Protein AF-A0A368TJB3-F1 (afdb_monomer_lite)

Sequence (77 aa):
MPRLTAKEELKNYTAPTLVLGGEKDIFFPAEKIIPRAKEIIPNLIAAECLKGEGNFPAIRDLTYINERILRFLKDTI

Structure (mmCIF, N/CA/C/O backbone):
data_AF-A0A368TJB3-F1
#
_entry.id   AF-A0A368TJB3-F1
#
loop_
_atom_site.group_PDB
_atom_site.id
_atom_site.type_symbol
_atom_site.label_atom_id
_atom_site.label_alt_id
_atom_site.label_comp_id
_atom_site.label_asym_id
_atom_site.label_entity_id
_atom_site.label_seq_id
_atom_site.pdbx_PDB_ins_code
_atom_site.Cartn_x
_atom_site.Cartn_y
_atom_site.Cartn_z
_atom_site.occupancy
_atom_site.B_iso_or_equiv
_atom_site.auth_seq_id
_atom_site.auth_comp_id
_atom_site.auth_asym_id
_atom_site.auth_atom_id
_atom_site.pdbx_PDB_model_num
ATOM 1 N N . MET A 1 1 ? 16.634 -10.382 6.414 1.00 67.19 1 MET A N 1
ATOM 2 C CA . MET A 1 1 ? 15.196 -10.209 6.111 1.00 67.19 1 MET A CA 1
ATOM 3 C C . MET A 1 1 ? 14.481 -9.838 7.402 1.00 67.19 1 MET A C 1
ATOM 5 O O . MET A 1 1 ? 14.814 -10.449 8.414 1.00 67.19 1 MET A O 1
ATOM 9 N N . PRO A 1 2 ? 13.580 -8.840 7.409 1.00 75.12 2 PRO A N 1
ATOM 10 C CA . PRO A 1 2 ? 12.785 -8.519 8.593 1.00 75.12 2 PRO A CA 1
ATOM 11 C C . PRO A 1 2 ? 11.856 -9.686 8.963 1.00 75.12 2 PRO A C 1
ATOM 13 O O . PRO A 1 2 ? 11.504 -10.503 8.110 1.00 75.12 2 PRO A O 1
ATOM 16 N N . ARG A 1 3 ? 11.465 -9.775 10.240 1.00 88.31 3 ARG A N 1
ATOM 17 C CA . ARG A 1 3 ? 10.447 -10.731 10.699 1.00 88.31 3 ARG A CA 1
ATOM 18 C C . ARG A 1 3 ? 9.119 -10.418 10.002 1.00 88.31 3 ARG A C 1
ATOM 20 O O . ARG A 1 3 ? 8.715 -9.261 9.948 1.00 88.31 3 ARG A O 1
ATOM 27 N N . LEU A 1 4 ? 8.437 -11.451 9.512 1.00 86.06 4 LEU A N 1
ATOM 28 C CA . LEU A 1 4 ? 7.083 -11.316 8.977 1.00 86.06 4 LEU A CA 1
ATOM 29 C C . LEU A 1 4 ? 6.080 -11.129 10.117 1.00 86.06 4 LEU A C 1
ATOM 31 O O . LEU A 1 4 ? 6.111 -11.871 11.100 1.00 86.06 4 LEU A O 1
ATOM 35 N N . THR A 1 5 ? 5.180 -10.165 9.954 1.00 86.56 5 THR A N 1
ATOM 36 C CA . THR A 1 5 ? 4.083 -9.912 10.891 1.00 86.56 5 THR A CA 1
ATOM 37 C C . THR A 1 5 ? 2.950 -10.923 10.696 1.00 86.56 5 THR A C 1
ATOM 39 O O . THR A 1 5 ? 2.569 -11.246 9.568 1.00 86.56 5 THR A O 1
ATOM 42 N N . ALA A 1 6 ? 2.379 -11.408 11.796 1.00 90.06 6 ALA A N 1
ATOM 43 C CA . ALA A 1 6 ? 1.193 -12.254 11.814 1.00 90.06 6 ALA A CA 1
ATOM 44 C C . ALA A 1 6 ? -0.101 -11.425 11.894 1.00 90.06 6 ALA A C 1
ATOM 46 O O . ALA A 1 6 ? -0.132 -10.330 12.448 1.00 90.06 6 ALA A O 1
ATOM 47 N N . LYS A 1 7 ? -1.215 -11.986 11.401 1.00 93.00 7 LYS A N 1
ATOM 48 C CA . LYS A 1 7 ? -2.547 -11.347 11.452 1.00 93.00 7 LYS A CA 1
ATOM 49 C C . LYS A 1 7 ? -2.934 -10.907 12.870 1.00 93.00 7 LYS A C 1
ATOM 51 O O . LYS A 1 7 ? -3.421 -9.799 13.058 1.00 93.00 7 LYS A O 1
ATOM 56 N N . GLU A 1 8 ? -2.660 -11.751 13.864 1.00 95.44 8 GLU A N 1
ATOM 57 C CA . GLU A 1 8 ? -2.981 -11.471 15.269 1.00 95.44 8 GLU A CA 1
ATOM 58 C C . GLU A 1 8 ? -2.222 -10.280 15.858 1.00 95.44 8 GLU A C 1
ATOM 60 O O . GLU A 1 8 ? -2.716 -9.646 16.787 1.00 95.44 8 GLU A O 1
ATOM 65 N N . GLU A 1 9 ? -1.054 -9.942 15.312 1.00 93.88 9 GLU A N 1
ATOM 66 C CA . GLU A 1 9 ? -0.279 -8.775 15.745 1.00 93.88 9 GLU A CA 1
ATOM 67 C C . GLU A 1 9 ? -0.890 -7.467 15.223 1.00 93.88 9 GLU A C 1
ATOM 69 O O . GLU A 1 9 ? -0.723 -6.420 15.841 1.00 93.88 9 GLU A O 1
ATOM 74 N N . LEU A 1 10 ? -1.641 -7.525 14.117 1.00 95.12 10 LEU A N 1
ATOM 75 C CA . LEU A 1 10 ? -2.272 -6.360 13.490 1.00 95.12 10 LEU A CA 1
ATOM 76 C C . LEU A 1 10 ? -3.719 -6.131 13.928 1.00 95.12 10 LEU A C 1
ATOM 78 O O . LEU A 1 10 ? -4.276 -5.084 13.619 1.00 95.12 10 LEU A O 1
ATOM 82 N N . LYS A 1 11 ? -4.338 -7.051 14.679 1.00 95.12 11 LYS A N 1
ATOM 83 C CA . LYS A 1 11 ? -5.769 -6.951 15.027 1.00 95.12 11 LYS A CA 1
ATOM 84 C C . LYS A 1 11 ? -6.158 -5.662 15.760 1.00 95.12 11 LYS A C 1
ATOM 86 O O . LYS A 1 11 ? -7.277 -5.192 15.607 1.00 95.12 11 LYS A O 1
ATOM 91 N N . ASN A 1 12 ? -5.228 -5.102 16.536 1.00 96.38 12 ASN A N 1
ATOM 92 C CA . ASN A 1 12 ? -5.413 -3.866 17.301 1.00 96.38 12 ASN A CA 1
ATOM 93 C C . ASN A 1 12 ? -4.671 -2.673 16.675 1.00 96.38 12 ASN A C 1
ATOM 95 O O . ASN A 1 12 ? -4.589 -1.609 17.284 1.00 96.38 12 ASN A O 1
ATOM 99 N N . TYR A 1 13 ? -4.093 -2.841 15.484 1.00 96.19 13 TYR A N 1
ATOM 100 C CA . TYR A 1 13 ? -3.433 -1.764 14.763 1.00 96.19 13 TYR A CA 1
ATOM 101 C C . TYR A 1 13 ? -4.486 -0.915 14.045 1.00 96.19 13 TYR A C 1
ATOM 103 O O . TYR A 1 13 ? -5.032 -1.301 13.013 1.00 96.19 13 TYR A O 1
ATOM 111 N N . THR A 1 14 ? -4.799 0.237 14.633 1.00 95.62 14 THR A N 1
ATOM 112 C CA . THR A 1 14 ? -5.890 1.120 14.191 1.00 95.62 14 THR A CA 1
ATOM 113 C C . THR A 1 14 ? -5.411 2.378 13.472 1.00 95.62 14 THR A C 1
ATOM 115 O O . THR A 1 14 ? -6.240 3.189 13.061 1.00 95.62 14 THR A O 1
ATOM 118 N N . ALA A 1 15 ? -4.101 2.564 13.293 1.00 96.31 15 ALA A N 1
ATOM 119 C CA . ALA A 1 15 ? -3.584 3.724 12.576 1.00 96.31 15 ALA A CA 1
ATOM 120 C C . ALA A 1 15 ? -3.985 3.668 11.087 1.00 96.31 15 ALA A C 1
ATOM 122 O O . ALA A 1 15 ? -3.932 2.586 10.490 1.00 96.31 15 ALA A O 1
ATOM 123 N N . PRO A 1 16 ? -4.359 4.805 10.468 1.00 97.44 16 PRO A N 1
ATOM 124 C CA . PRO A 1 16 ? -4.553 4.877 9.026 1.00 97.44 16 PRO A CA 1
ATOM 125 C C . PRO A 1 16 ? -3.330 4.317 8.299 1.00 97.44 16 PRO A C 1
ATOM 127 O O . PRO A 1 16 ? -2.196 4.644 8.650 1.00 97.44 16 PRO A O 1
ATOM 130 N N . THR A 1 17 ? -3.551 3.464 7.299 1.00 97.62 17 THR A N 1
ATOM 131 C CA . THR A 1 17 ? -2.463 2.766 6.600 1.00 97.62 17 THR A CA 1
ATOM 132 C C . THR A 1 17 ? -2.582 2.877 5.086 1.00 97.62 17 THR A C 1
ATOM 134 O O . THR A 1 17 ? -3.646 2.634 4.515 1.00 97.62 17 THR A O 1
ATOM 137 N N . LEU A 1 18 ? -1.457 3.179 4.437 1.00 98.19 18 LEU A N 1
ATOM 138 C CA . LEU A 1 18 ? -1.253 3.083 2.994 1.00 98.19 18 LEU A CA 1
ATOM 139 C C . LEU A 1 18 ? -0.259 1.953 2.701 1.00 98.19 18 LEU A C 1
ATOM 141 O O . LEU A 1 18 ? 0.832 1.931 3.266 1.00 98.19 18 LEU A O 1
ATOM 145 N N . VAL A 1 19 ? -0.610 1.049 1.785 1.00 97.88 19 VAL A N 1
ATOM 146 C CA . VAL A 1 19 ? 0.299 0.011 1.272 1.00 97.88 19 VAL A CA 1
ATOM 147 C C . VAL A 1 19 ? 0.641 0.299 -0.188 1.00 97.88 19 VAL A C 1
ATOM 149 O O . VAL A 1 19 ? -0.244 0.344 -1.036 1.00 97.88 19 VAL A O 1
ATOM 152 N N . LEU A 1 20 ? 1.928 0.453 -0.497 1.00 97.88 20 LEU A N 1
ATOM 153 C CA . LEU A 1 20 ? 2.438 0.558 -1.866 1.00 97.88 20 LEU A CA 1
ATOM 154 C C . LEU A 1 20 ? 3.298 -0.675 -2.156 1.00 97.88 20 LEU A C 1
ATOM 156 O O . LEU A 1 20 ? 4.239 -0.946 -1.414 1.00 97.88 20 LEU A O 1
ATOM 160 N N . GLY A 1 21 ? 2.968 -1.430 -3.203 1.00 97.31 21 GLY A N 1
ATOM 161 C CA . GLY A 1 21 ? 3.694 -2.643 -3.589 1.00 97.31 21 GLY A CA 1
ATOM 162 C C . GLY A 1 21 ? 4.155 -2.606 -5.040 1.00 97.31 21 GLY A 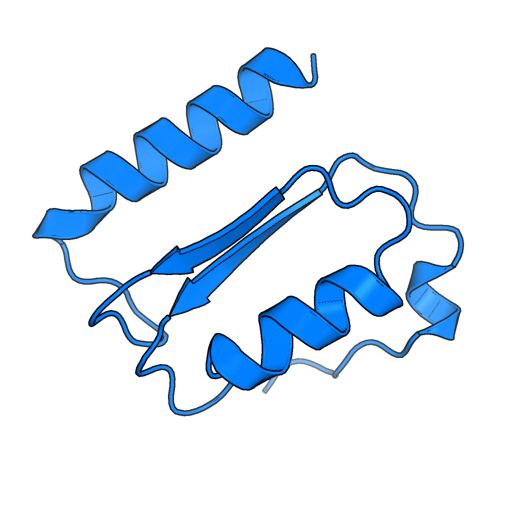C 1
ATOM 163 O O . GLY A 1 21 ? 3.367 -2.249 -5.913 1.00 97.31 21 GLY A O 1
ATOM 164 N N . GLY A 1 22 ? 5.392 -3.020 -5.315 1.00 98.12 22 GLY A N 1
ATOM 165 C CA . GLY A 1 22 ? 5.907 -3.162 -6.680 1.00 98.12 22 GLY A CA 1
ATOM 166 C C . GLY A 1 22 ? 5.317 -4.376 -7.405 1.00 98.12 22 GLY A C 1
ATOM 167 O O . GLY A 1 22 ? 5.272 -5.478 -6.856 1.00 98.12 22 GLY A O 1
ATOM 168 N N . GLU A 1 23 ? 4.860 -4.199 -8.647 1.00 97.94 23 GLU A N 1
ATOM 169 C CA . GLU A 1 23 ? 4.371 -5.299 -9.496 1.00 97.94 23 GLU A CA 1
ATOM 170 C C . GLU A 1 23 ? 5.435 -6.384 -9.725 1.00 97.94 23 GLU A C 1
ATOM 172 O O . GLU A 1 23 ? 5.120 -7.570 -9.737 1.00 97.94 23 GLU A O 1
ATOM 177 N N . LYS A 1 24 ? 6.695 -5.973 -9.883 1.00 97.12 24 LYS A N 1
ATOM 178 C CA . LYS A 1 24 ? 7.854 -6.828 -10.168 1.00 97.12 24 LYS A CA 1
ATOM 179 C C . LYS A 1 24 ? 8.739 -7.054 -8.940 1.00 97.12 24 LYS A C 1
ATOM 181 O O . LYS A 1 24 ? 9.907 -7.416 -9.082 1.00 97.12 24 LYS A O 1
ATOM 186 N N . ASP A 1 25 ? 8.228 -6.796 -7.738 1.00 96.50 25 ASP A N 1
ATOM 187 C CA . ASP A 1 25 ? 8.967 -7.065 -6.507 1.00 96.50 25 ASP A CA 1
ATOM 188 C C . ASP A 1 25 ? 9.167 -8.581 -6.334 1.00 96.50 25 ASP A C 1
ATOM 190 O O . ASP A 1 25 ? 8.210 -9.348 -6.245 1.00 96.50 25 ASP A O 1
ATOM 194 N N . ILE A 1 26 ? 10.430 -9.018 -6.304 1.00 94.88 26 ILE A N 1
ATOM 195 C CA . ILE A 1 26 ? 10.804 -10.435 -6.193 1.00 94.88 26 ILE A CA 1
ATOM 196 C C . ILE A 1 26 ? 10.622 -10.998 -4.779 1.00 94.88 26 ILE A C 1
ATO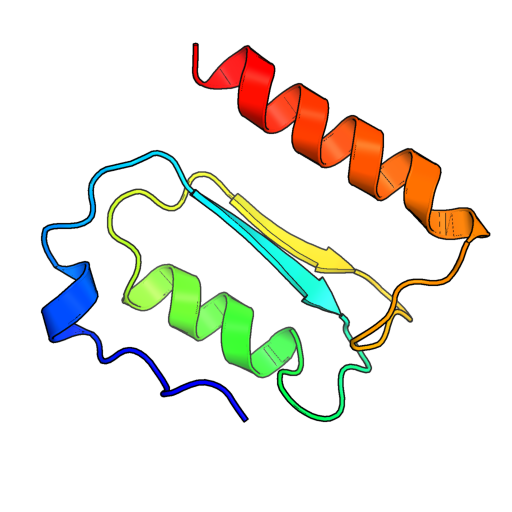M 198 O O . ILE A 1 26 ? 10.542 -12.213 -4.609 1.00 94.88 26 ILE A O 1
ATOM 202 N N . PHE A 1 27 ? 10.580 -10.134 -3.766 1.00 92.75 27 PHE A N 1
ATOM 203 C CA . PHE A 1 27 ? 10.442 -10.519 -2.366 1.00 92.75 27 PHE A CA 1
ATOM 204 C C . PHE A 1 27 ? 8.982 -10.431 -1.921 1.00 92.75 27 PHE A C 1
ATOM 206 O O . PHE A 1 27 ? 8.478 -11.344 -1.265 1.00 92.75 27 PHE A O 1
ATOM 213 N N . PHE A 1 28 ? 8.297 -9.354 -2.311 1.00 92.56 28 PHE A N 1
ATOM 214 C CA . PHE A 1 28 ? 6.948 -9.019 -1.852 1.00 92.56 28 PHE A CA 1
ATOM 215 C C . PHE A 1 28 ? 6.061 -8.521 -3.009 1.00 92.56 28 PHE A C 1
ATOM 217 O O . PHE A 1 28 ? 5.628 -7.368 -3.006 1.00 92.56 28 PHE A O 1
ATOM 224 N N . PRO A 1 29 ? 5.759 -9.371 -4.008 1.00 95.25 29 PRO A N 1
ATOM 225 C CA . PRO A 1 29 ? 5.037 -8.950 -5.206 1.00 95.25 29 PRO A CA 1
ATOM 226 C C . PRO A 1 29 ? 3.649 -8.397 -4.864 1.00 95.25 29 PRO A C 1
ATOM 228 O O . PRO A 1 29 ? 2.884 -9.016 -4.111 1.00 95.25 29 PRO A O 1
ATOM 231 N N . ALA A 1 30 ? 3.309 -7.246 -5.455 1.00 97.81 30 ALA A N 1
ATOM 232 C CA . ALA A 1 30 ? 2.067 -6.509 -5.203 1.00 97.81 30 ALA A CA 1
ATOM 233 C C . ALA A 1 30 ? 0.808 -7.383 -5.303 1.00 97.81 30 ALA A C 1
ATOM 235 O O . ALA A 1 30 ? -0.097 -7.267 -4.476 1.00 97.81 30 ALA A O 1
ATOM 236 N N . GLU A 1 31 ? 0.770 -8.294 -6.280 1.00 97.50 31 GLU A N 1
ATOM 237 C CA . GLU A 1 31 ? -0.350 -9.215 -6.507 1.00 97.50 31 GLU A CA 1
ATOM 238 C C . GLU A 1 31 ? -0.643 -10.122 -5.299 1.00 97.50 31 GLU A C 1
ATOM 240 O O . GLU A 1 31 ? -1.786 -10.524 -5.102 1.00 97.50 31 GLU A O 1
ATOM 245 N N . LYS A 1 32 ? 0.366 -10.415 -4.465 1.00 96.06 32 LYS A N 1
ATOM 246 C CA . LYS A 1 32 ? 0.221 -11.236 -3.255 1.00 96.06 32 LYS A CA 1
ATOM 247 C C . LYS A 1 32 ? -0.030 -10.378 -2.023 1.00 96.06 32 LYS A C 1
ATOM 249 O O . LYS A 1 32 ? -0.887 -10.714 -1.204 1.00 96.06 32 LYS A O 1
ATOM 254 N N . ILE A 1 33 ? 0.706 -9.275 -1.876 1.00 95.12 33 ILE A N 1
ATOM 255 C CA . ILE A 1 33 ? 0.635 -8.469 -0.652 1.00 95.12 33 ILE A CA 1
ATOM 256 C C . ILE A 1 33 ? -0.616 -7.595 -0.580 1.00 95.12 33 ILE A C 1
ATOM 258 O O . ILE A 1 33 ? -1.146 -7.417 0.511 1.00 95.12 33 ILE A O 1
ATOM 262 N N . ILE A 1 34 ? -1.140 -7.092 -1.703 1.00 97.81 34 ILE A N 1
ATOM 263 C CA . ILE A 1 34 ? -2.313 -6.203 -1.693 1.00 97.81 34 ILE A CA 1
ATOM 264 C C . ILE A 1 34 ? -3.580 -6.936 -1.227 1.00 97.81 34 ILE A C 1
ATOM 266 O O . ILE A 1 34 ? -4.254 -6.416 -0.334 1.00 97.81 34 ILE A O 1
ATOM 270 N N . PRO A 1 35 ? -3.930 -8.131 -1.753 1.00 97.62 35 PRO A N 1
ATOM 271 C CA . PRO A 1 35 ? -5.071 -8.885 -1.236 1.00 97.62 35 PRO A CA 1
ATOM 272 C C . PRO A 1 35 ? -4.909 -9.227 0.244 1.00 97.62 35 PRO A C 1
ATOM 274 O O . PRO A 1 35 ? -5.849 -9.075 1.020 1.00 97.62 35 PRO A O 1
ATOM 277 N N . ARG A 1 36 ? -3.697 -9.622 0.656 1.00 95.88 36 ARG A N 1
ATOM 278 C CA . ARG A 1 36 ? -3.420 -9.964 2.051 1.00 95.88 36 ARG A CA 1
ATOM 279 C C . ARG A 1 36 ? -3.543 -8.755 2.977 1.00 95.88 36 ARG A C 1
ATOM 281 O O . ARG A 1 36 ? -4.137 -8.885 4.040 1.00 95.88 36 ARG A O 1
ATOM 288 N N . ALA A 1 37 ? -3.038 -7.590 2.576 1.00 96.38 37 ALA A N 1
ATOM 289 C CA . ALA A 1 37 ? -3.159 -6.342 3.325 1.00 96.38 37 ALA A CA 1
ATOM 290 C C . ALA A 1 37 ? -4.627 -5.987 3.595 1.00 96.38 37 ALA A C 1
ATOM 292 O O . ALA A 1 37 ? -4.977 -5.687 4.733 1.00 96.38 37 ALA A O 1
ATOM 293 N N . LYS A 1 38 ? -5.494 -6.110 2.579 1.00 96.38 38 LYS A N 1
ATOM 294 C CA . LYS A 1 38 ? -6.947 -5.891 2.707 1.00 96.38 38 LYS A CA 1
ATOM 295 C C . LYS A 1 38 ? -7.619 -6.840 3.700 1.00 96.38 38 LYS A C 1
ATOM 297 O O . LYS A 1 38 ? -8.650 -6.497 4.261 1.00 96.38 38 LYS A O 1
ATOM 302 N N . GLU A 1 39 ? -7.056 -8.027 3.907 1.00 95.69 39 GLU A N 1
ATOM 303 C CA . GLU A 1 39 ? -7.600 -9.024 4.831 1.00 95.69 39 GLU A CA 1
ATOM 304 C C . GLU A 1 39 ? -7.149 -8.813 6.287 1.00 95.69 39 GLU A C 1
ATOM 306 O O . GLU A 1 39 ? -7.854 -9.222 7.212 1.00 95.69 39 GLU A O 1
ATOM 311 N N . ILE A 1 40 ? -5.957 -8.244 6.512 1.00 95.62 40 ILE A N 1
ATOM 312 C CA . ILE A 1 40 ? -5.320 -8.255 7.843 1.00 95.62 40 ILE A CA 1
ATOM 313 C C . ILE A 1 40 ? -5.054 -6.887 8.460 1.00 95.62 40 ILE A C 1
ATOM 315 O O . ILE A 1 40 ? -4.759 -6.847 9.649 1.00 95.62 40 ILE A O 1
ATOM 319 N N . ILE A 1 41 ? -5.109 -5.797 7.692 1.00 96.69 41 ILE A N 1
ATOM 320 C CA . ILE A 1 41 ? -4.882 -4.439 8.198 1.00 96.69 41 ILE A CA 1
ATOM 321 C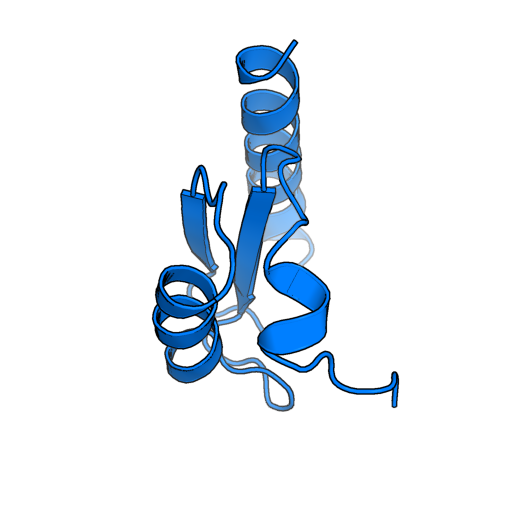 C . ILE A 1 41 ? -6.254 -3.804 8.471 1.00 96.69 41 ILE A C 1
ATOM 323 O O . ILE A 1 41 ? -6.958 -3.489 7.511 1.00 96.69 41 ILE A O 1
ATOM 327 N N . PRO A 1 42 ? -6.654 -3.602 9.743 1.00 96.06 42 PRO A N 1
ATOM 328 C CA . PRO A 1 42 ? -8.007 -3.151 10.07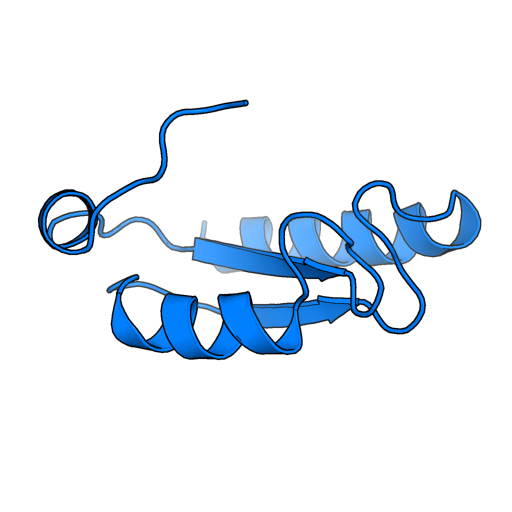4 1.00 96.06 42 PRO A CA 1
ATOM 329 C C . PRO A 1 42 ? -8.356 -1.763 9.526 1.00 96.06 42 PRO A C 1
ATOM 331 O O . PRO A 1 42 ? -9.477 -1.550 9.077 1.00 96.06 42 PRO A O 1
ATOM 334 N N . ASN A 1 43 ? -7.400 -0.828 9.546 1.00 96.44 43 ASN A N 1
ATOM 335 C CA . ASN A 1 43 ? -7.579 0.542 9.054 1.00 96.44 43 ASN A CA 1
ATOM 336 C C . ASN A 1 43 ? -6.753 0.804 7.782 1.00 96.44 43 ASN A C 1
ATOM 338 O O . ASN A 1 43 ? -5.902 1.698 7.716 1.00 96.44 43 ASN A O 1
ATOM 342 N N . LEU A 1 44 ? -6.965 -0.037 6.768 1.00 97.38 44 LEU A N 1
ATOM 343 C CA . LEU A 1 44 ? -6.348 0.134 5.458 1.00 97.38 44 LEU A CA 1
ATOM 344 C C . LEU A 1 44 ? -7.102 1.197 4.651 1.00 97.38 44 LEU A C 1
ATOM 346 O O . LEU A 1 44 ? -8.176 0.932 4.116 1.00 97.38 44 LEU A O 1
ATOM 350 N N . ILE A 1 45 ? -6.508 2.381 4.517 1.00 97.88 45 ILE A N 1
ATOM 351 C CA . ILE A 1 45 ? -7.081 3.489 3.741 1.00 97.88 45 ILE A CA 1
ATOM 352 C C . ILE A 1 45 ? -6.931 3.235 2.244 1.00 97.88 45 ILE A C 1
ATOM 354 O O . ILE A 1 45 ? -7.846 3.488 1.464 1.00 97.88 45 ILE A O 1
ATOM 358 N N . ALA A 1 46 ? -5.767 2.733 1.828 1.00 97.44 46 ALA A N 1
ATOM 359 C CA . ALA A 1 46 ? -5.497 2.430 0.431 1.00 97.44 46 ALA A CA 1
ATOM 360 C C . ALA A 1 46 ? -4.393 1.379 0.277 1.00 97.44 46 ALA A C 1
ATOM 362 O O . ALA A 1 46 ? -3.481 1.274 1.099 1.00 97.44 46 ALA A O 1
ATOM 363 N N . ALA A 1 47 ? -4.464 0.626 -0.819 1.00 98.06 47 ALA A N 1
ATOM 364 C CA . ALA A 1 47 ? -3.415 -0.288 -1.249 1.00 98.06 47 ALA A CA 1
ATOM 365 C C . ALA A 1 47 ? -3.252 -0.221 -2.772 1.00 98.06 47 ALA A C 1
ATOM 367 O O . ALA A 1 47 ? -4.229 -0.417 -3.499 1.00 98.06 47 ALA A O 1
ATOM 368 N N . GLU A 1 48 ? -2.035 0.041 -3.247 1.00 97.88 48 GLU A N 1
ATOM 369 C CA . GLU A 1 48 ? -1.749 0.324 -4.657 1.00 97.88 48 GLU A CA 1
ATOM 370 C C . GLU A 1 48 ? -0.595 -0.517 -5.200 1.00 97.88 48 GLU A C 1
ATOM 372 O O . GLU A 1 48 ? 0.426 -0.734 -4.543 1.00 97.88 48 GLU A O 1
ATOM 377 N N . CYS A 1 49 ? -0.782 -0.989 -6.433 1.00 98.00 49 CYS A N 1
ATOM 378 C CA . CYS A 1 49 ? 0.238 -1.683 -7.203 1.00 98.00 49 CYS A CA 1
ATOM 379 C C . CYS A 1 49 ? 0.990 -0.662 -8.058 1.00 98.00 49 CYS A C 1
ATOM 381 O O . CYS A 1 49 ? 0.414 -0.066 -8.969 1.00 98.00 49 CYS A O 1
ATOM 383 N N . LEU A 1 50 ? 2.279 -0.490 -7.778 1.00 97.88 50 LEU A N 1
ATOM 384 C CA . LEU A 1 50 ? 3.200 0.307 -8.574 1.00 97.88 50 LEU A CA 1
ATOM 385 C C . LEU A 1 50 ? 3.602 -0.509 -9.809 1.00 97.88 50 LEU A C 1
ATOM 387 O O . LEU A 1 50 ? 4.408 -1.443 -9.736 1.00 97.88 50 LEU A O 1
ATOM 391 N N . LYS A 1 51 ? 2.967 -0.195 -10.941 1.00 96.62 51 LYS A N 1
ATOM 392 C CA . LYS A 1 51 ? 3.155 -0.901 -12.213 1.00 96.62 51 LYS A CA 1
ATOM 393 C C . LYS A 1 51 ? 4.595 -0.811 -12.697 1.00 96.62 51 LYS A C 1
ATOM 395 O O . LYS A 1 51 ? 5.177 0.262 -12.719 1.00 96.62 51 LYS A O 1
ATOM 400 N N . GLY A 1 52 ? 5.154 -1.945 -13.110 1.00 96.75 52 GLY A N 1
ATOM 401 C CA . GLY A 1 52 ? 6.529 -2.041 -13.591 1.00 96.75 52 GLY A CA 1
ATOM 402 C C . GLY A 1 52 ? 7.619 -1.958 -12.518 1.00 96.75 52 GLY A C 1
ATOM 403 O O . GLY A 1 52 ? 8.766 -2.273 -12.842 1.00 96.75 52 GLY A O 1
ATOM 404 N N . GLU A 1 53 ? 7.280 -1.614 -11.274 1.00 97.69 53 GLU A N 1
ATOM 405 C CA . GLU A 1 53 ? 8.245 -1.354 -10.204 1.00 97.69 53 GLU A CA 1
ATOM 406 C C . GLU A 1 53 ? 8.607 -2.609 -9.407 1.00 97.69 53 GLU A C 1
ATOM 408 O O . GLU A 1 53 ? 7.781 -3.502 -9.216 1.00 97.69 53 GLU A O 1
ATOM 413 N N . GLY A 1 54 ? 9.858 -2.681 -8.945 1.00 96.25 54 GLY A N 1
ATOM 414 C CA . GLY A 1 54 ? 10.350 -3.732 -8.050 1.00 96.25 54 GLY A CA 1
ATOM 415 C C . GLY A 1 54 ? 10.345 -3.303 -6.579 1.00 96.25 54 GLY A C 1
ATOM 416 O O . GLY A 1 54 ? 9.668 -2.351 -6.203 1.00 96.25 54 GLY A O 1
ATOM 417 N N . ASN A 1 55 ? 11.162 -3.968 -5.754 1.00 93.62 55 ASN A N 1
ATOM 418 C CA . ASN A 1 55 ? 11.371 -3.586 -4.346 1.00 93.62 55 ASN A CA 1
ATOM 419 C C . ASN A 1 55 ? 11.969 -2.175 -4.200 1.00 93.62 55 ASN A C 1
ATOM 421 O O . ASN A 1 55 ? 11.708 -1.472 -3.228 1.00 93.62 55 ASN A O 1
ATOM 425 N N . PHE A 1 56 ? 12.790 -1.769 -5.170 1.00 94.44 56 PHE A N 1
ATOM 426 C CA . PHE A 1 56 ? 13.324 -0.416 -5.273 1.00 94.44 56 PHE A CA 1
ATOM 427 C C . PHE A 1 56 ? 12.697 0.260 -6.492 1.00 94.44 56 PHE A C 1
ATOM 429 O O . PHE A 1 56 ? 12.990 -0.162 -7.615 1.00 94.44 56 PHE A O 1
ATOM 436 N N . PRO A 1 57 ? 11.839 1.271 -6.288 1.00 93.25 57 PRO A N 1
ATOM 437 C CA . PRO A 1 57 ? 11.250 2.005 -7.391 1.00 93.25 57 PRO A CA 1
ATOM 438 C C . PRO A 1 57 ? 12.300 2.753 -8.218 1.00 93.25 57 PRO A C 1
ATOM 440 O O . PRO A 1 57 ? 13.316 3.222 -7.696 1.00 93.25 57 PRO A O 1
ATOM 443 N N . ALA A 1 58 ? 12.040 2.906 -9.511 1.00 95.75 58 ALA A N 1
ATOM 444 C CA . ALA A 1 58 ? 12.834 3.721 -10.407 1.00 95.75 58 ALA A CA 1
ATOM 445 C C . ALA A 1 58 ? 12.754 5.204 -10.015 1.00 95.75 58 ALA A C 1
ATOM 447 O O . ALA A 1 58 ? 11.709 5.715 -9.617 1.00 95.75 58 ALA A O 1
ATOM 448 N N . ILE A 1 59 ? 13.859 5.932 -10.212 1.00 96.56 59 ILE A N 1
ATOM 449 C CA . ILE A 1 59 ? 13.961 7.361 -9.861 1.00 96.56 59 ILE A CA 1
ATOM 450 C C . ILE A 1 59 ? 12.844 8.194 -10.508 1.00 96.56 59 ILE A C 1
ATOM 452 O O . ILE A 1 59 ? 12.300 9.092 -9.869 1.00 96.56 59 ILE A O 1
ATOM 456 N N . ARG A 1 60 ? 12.470 7.876 -11.756 1.00 96.31 60 ARG A N 1
ATOM 457 C CA . ARG A 1 60 ? 11.414 8.584 -12.502 1.00 96.31 60 ARG A CA 1
ATOM 458 C C . ARG A 1 60 ? 10.043 8.526 -11.809 1.00 96.31 60 ARG A C 1
ATOM 460 O O . ARG A 1 60 ? 9.241 9.432 -11.995 1.00 96.31 60 ARG A O 1
ATOM 467 N N . ASP A 1 61 ? 9.799 7.489 -11.010 1.00 96.38 61 ASP A N 1
ATOM 468 C CA . ASP A 1 61 ? 8.510 7.223 -10.369 1.00 96.38 61 ASP A CA 1
ATOM 469 C C . ASP A 1 61 ? 8.471 7.738 -8.917 1.00 96.38 61 ASP A C 1
ATOM 471 O O . ASP A 1 61 ? 7.407 7.800 -8.296 1.00 96.38 61 ASP A O 1
ATOM 475 N N . LEU A 1 62 ? 9.609 8.203 -8.379 1.00 96.94 62 LEU A N 1
ATOM 476 C CA . LEU A 1 62 ? 9.698 8.744 -7.019 1.00 96.94 62 LEU A CA 1
ATOM 477 C C . LEU A 1 62 ? 8.839 9.993 -6.820 1.00 96.94 62 LEU A C 1
ATOM 479 O O . LEU A 1 62 ? 8.278 10.167 -5.742 1.00 96.94 62 LEU A O 1
ATOM 483 N N . THR A 1 63 ? 8.692 10.844 -7.840 1.00 98.00 63 THR A N 1
ATOM 484 C CA . THR A 1 63 ? 7.822 12.030 -7.759 1.00 98.00 63 THR A CA 1
ATOM 485 C C . THR A 1 63 ? 6.382 11.626 -7.451 1.00 98.00 63 THR A C 1
ATOM 487 O O . THR A 1 63 ? 5.791 12.126 -6.496 1.00 98.00 63 THR A O 1
ATOM 490 N N . TYR A 1 64 ? 5.849 10.650 -8.192 1.00 97.56 64 TYR A N 1
ATOM 491 C CA . TYR A 1 64 ? 4.499 10.133 -7.975 1.00 97.56 64 TYR A CA 1
ATOM 492 C C . TYR A 1 64 ? 4.349 9.490 -6.590 1.00 97.56 64 TYR A C 1
ATOM 494 O O . TYR 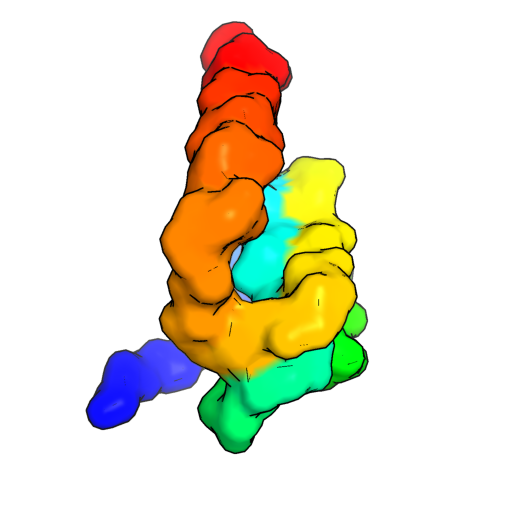A 1 64 ? 3.381 9.771 -5.881 1.00 97.56 64 TYR A O 1
ATOM 502 N N . ILE A 1 65 ? 5.315 8.662 -6.178 1.00 97.94 65 ILE A N 1
ATOM 503 C CA . ILE A 1 65 ? 5.300 7.997 -4.867 1.00 97.94 65 ILE A CA 1
ATOM 504 C C . ILE A 1 65 ? 5.298 9.036 -3.738 1.00 97.94 65 ILE A C 1
ATOM 506 O O . ILE A 1 65 ? 4.480 8.948 -2.821 1.00 97.94 65 ILE A O 1
ATOM 510 N N . ASN A 1 66 ? 6.144 10.064 -3.834 1.00 98.12 66 ASN A N 1
ATOM 511 C CA . ASN A 1 66 ? 6.212 11.146 -2.854 1.00 98.12 66 ASN A CA 1
ATOM 512 C C . ASN A 1 66 ? 4.890 11.917 -2.769 1.00 98.12 66 ASN A C 1
ATOM 514 O O . ASN A 1 66 ? 4.356 12.108 -1.678 1.00 98.12 66 ASN A O 1
ATOM 518 N N . GLU A 1 67 ? 4.312 12.315 -3.904 1.00 98.06 67 GLU A N 1
ATOM 519 C CA . GLU A 1 67 ? 3.005 12.982 -3.941 1.00 98.06 67 GLU A CA 1
ATOM 520 C C . GLU A 1 67 ? 1.890 12.102 -3.375 1.00 98.06 67 GLU A C 1
ATOM 522 O O . GLU A 1 67 ? 0.969 12.58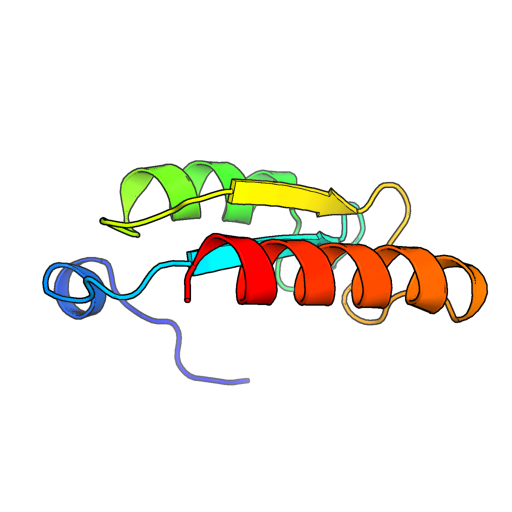3 -2.709 1.00 98.06 67 GLU A O 1
ATOM 527 N N . ARG A 1 68 ? 1.947 10.795 -3.636 1.00 97.88 68 ARG A N 1
ATOM 528 C CA . ARG A 1 68 ? 0.958 9.845 -3.139 1.00 97.88 68 ARG A CA 1
ATOM 529 C C . ARG A 1 68 ? 1.016 9.691 -1.622 1.00 97.88 68 ARG A C 1
ATOM 531 O O . ARG A 1 68 ? -0.046 9.684 -0.991 1.00 97.88 68 ARG A O 1
ATOM 538 N N . ILE A 1 69 ? 2.222 9.614 -1.060 1.00 97.88 69 ILE A N 1
ATOM 539 C CA . ILE A 1 69 ? 2.466 9.590 0.388 1.00 97.88 69 ILE A CA 1
ATOM 540 C C . ILE A 1 69 ? 2.013 10.910 1.019 1.00 97.88 69 ILE A C 1
ATOM 542 O O . ILE A 1 69 ? 1.284 10.893 2.005 1.00 97.88 69 ILE A O 1
ATOM 546 N N . LEU A 1 70 ? 2.370 12.056 0.429 1.00 98.19 70 LEU A N 1
ATOM 547 C CA . LEU A 1 70 ? 1.974 13.371 0.945 1.00 98.19 70 LEU A CA 1
ATOM 548 C C . LEU A 1 70 ? 0.456 13.564 0.965 1.00 98.19 70 LEU A C 1
ATOM 550 O O . LEU A 1 70 ? -0.062 14.118 1.930 1.00 98.19 70 LEU A O 1
ATOM 554 N N . ARG A 1 71 ? -0.258 13.106 -0.072 1.00 97.56 71 ARG A N 1
ATOM 555 C CA . ARG A 1 71 ? -1.730 13.116 -0.087 1.00 97.56 71 ARG A CA 1
ATOM 556 C C . ARG A 1 71 ? -2.302 12.284 1.053 1.00 97.56 71 ARG A C 1
ATOM 558 O O . ARG A 1 71 ? -3.079 12.803 1.837 1.00 97.56 71 ARG A O 1
ATOM 565 N N . PHE A 1 72 ? -1.836 11.042 1.197 1.00 97.94 72 PHE A N 1
ATOM 566 C CA . PHE A 1 72 ? -2.264 10.172 2.292 1.00 97.94 72 PHE A CA 1
ATOM 567 C C . PHE A 1 72 ? -2.066 10.828 3.663 1.00 97.94 72 PHE A C 1
ATOM 569 O O . PHE A 1 72 ? -2.998 10.850 4.452 1.00 97.94 72 PHE A O 1
ATOM 576 N N . LEU A 1 73 ? -0.894 11.415 3.920 1.00 96.94 73 LEU A N 1
ATOM 577 C CA . LEU A 1 73 ? -0.618 12.066 5.200 1.00 96.94 73 LEU A CA 1
ATOM 578 C C . LEU A 1 73 ? -1.533 13.271 5.451 1.00 96.94 73 LEU A C 1
ATOM 580 O O . LEU A 1 73 ? -2.042 13.412 6.557 1.00 96.94 73 LEU A O 1
ATOM 584 N N . LYS A 1 74 ? -1.776 14.114 4.438 1.00 95.06 74 LYS A N 1
ATOM 585 C CA . LYS A 1 74 ? -2.654 15.290 4.562 1.00 95.06 74 LYS A CA 1
ATOM 586 C C . LYS A 1 74 ? -4.117 14.925 4.799 1.00 95.06 74 LYS A C 1
ATOM 588 O O . LYS A 1 74 ? -4.778 15.627 5.547 1.00 95.06 74 LYS A O 1
ATOM 593 N N . ASP A 1 75 ? -4.598 13.848 4.187 1.00 88.06 75 ASP A N 1
ATOM 594 C CA . ASP A 1 75 ? -5.997 13.416 4.306 1.00 88.06 75 ASP A CA 1
ATOM 595 C C . ASP A 1 75 ? -6.285 12.698 5.641 1.00 88.06 75 ASP A C 1
ATOM 597 O O . ASP A 1 75 ? -7.439 12.433 5.970 1.00 88.06 75 ASP A O 1
ATOM 601 N N . THR A 1 76 ? -5.240 12.348 6.401 1.00 74.00 76 THR A N 1
ATOM 602 C CA . THR A 1 76 ? -5.337 11.602 7.672 1.00 74.00 76 THR A CA 1
ATOM 603 C C . THR A 1 76 ? -5.080 12.441 8.928 1.00 74.00 76 THR A C 1
ATOM 605 O O . THR A 1 76 ? -5.147 11.890 10.028 1.00 74.00 76 THR A O 1
ATOM 608 N N . ILE A 1 77 ? -4.772 13.735 8.772 1.00 58.47 77 ILE A N 1
ATOM 609 C CA . ILE A 1 77 ? -4.547 14.705 9.860 1.00 58.47 77 ILE A CA 1
ATOM 610 C C . ILE A 1 77 ? -5.754 15.634 9.978 1.00 58.47 77 ILE A C 1
ATOM 612 O O . ILE A 1 77 ? -6.263 16.068 8.922 1.00 58.47 77 ILE A O 1
#

Foldseek 3Di:
DDDDDDLVVQPPVAAADEAEAECAAPVQHLVPVVVVCVVRHPRYPYYDYDYPQYPDGDPVCVVVVVVVVVVSVVVRD

Secondary structure (DSSP, 8-state):
-PPPPPHHHHTT--S-EEEEEETT-SSS-HHHHHHHHHHH-TTEEEEEEETT--SS--GGGHHHHHHHHHHHHHHT-

Radius of gyration: 13.05 Å; chains: 1; bounding box: 23×28×31 Å

pLDDT: mean 94.54, std 6.75, range [58.47, 98.19]